Protein AF-A0A8T5B912-F1 (afdb_monomer_lite)

pLDDT: mean 79.8, std 11.65, range [41.97, 95.25]

Secondary structure (DSSP, 8-state):
--TT-HHHHHHHHHHHHSS-HHHHHHHHHHHHHHHHHHHHHHHHHHHHHS-HHHHHHHHHHHHHHHHHHHHHHHHH-----

Foldseek 3Di:
DPPDPPLVVVQQVVLVVDPHSPVSNCVVVVVVCVVVVVVVVVVVVVVVVDDPVVVVVVVVVVVVVVVVVVVCCVPVVDPPD

Structure (mmCIF, N/CA/C/O backbone):
data_AF-A0A8T5B912-F1
#
_entry.id   AF-A0A8T5B912-F1
#
loop_
_atom_site.group_PDB
_atom_site.id
_atom_site.type_symbol
_atom_site.label_atom_id
_atom_site.label_alt_id
_atom_site.label_comp_id
_atom_site.label_asym_id
_atom_site.label_entity_id
_atom_site.label_seq_id
_atom_site.pdbx_PDB_ins_code
_atom_sit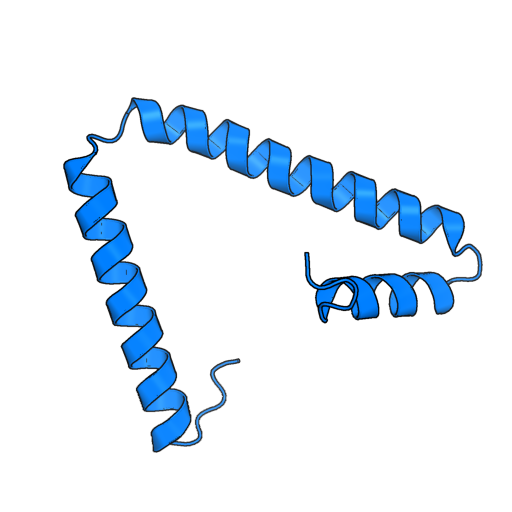e.Cartn_x
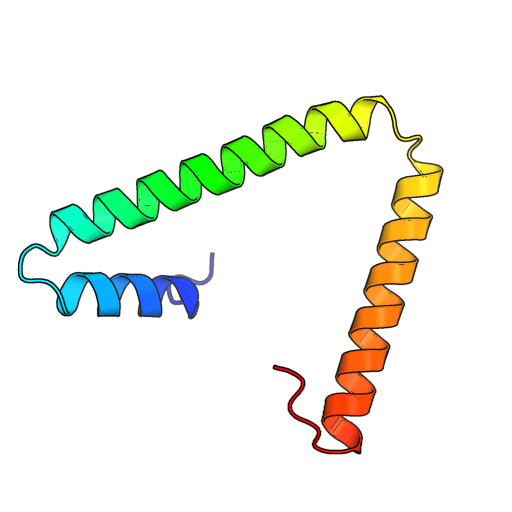_atom_site.Cartn_y
_atom_site.Cartn_z
_atom_site.occupancy
_atom_site.B_iso_or_equiv
_atom_site.auth_seq_id
_atom_site.auth_comp_id
_atom_site.auth_asym_id
_atom_site.auth_atom_id
_atom_site.pdbx_PDB_model_num
ATOM 1 N N . MET A 1 1 ? 4.330 -12.860 5.084 1.00 41.97 1 MET A N 1
ATOM 2 C CA . MET A 1 1 ? 5.648 -12.756 4.430 1.00 41.97 1 MET A CA 1
ATOM 3 C C . MET A 1 1 ? 5.903 -14.076 3.737 1.00 41.97 1 MET A C 1
ATOM 5 O O . MET A 1 1 ? 6.487 -14.976 4.318 1.00 41.97 1 MET A O 1
ATOM 9 N N . GLU A 1 2 ? 5.384 -14.202 2.524 1.00 46.81 2 GLU A N 1
ATOM 10 C CA . GLU A 1 2 ? 5.900 -15.165 1.559 1.00 46.81 2 GLU A CA 1
ATOM 11 C C . GLU A 1 2 ? 7.135 -14.480 0.975 1.00 46.81 2 GLU A C 1
ATOM 13 O O . GLU A 1 2 ? 7.015 -13.446 0.319 1.00 46.81 2 GLU A O 1
ATOM 18 N N . LEU A 1 3 ? 8.331 -14.933 1.348 1.00 51.69 3 LEU A N 1
ATOM 19 C CA . LEU A 1 3 ? 9.566 -14.374 0.808 1.00 51.69 3 LEU A CA 1
ATOM 20 C C . LEU A 1 3 ? 9.623 -14.793 -0.672 1.00 51.69 3 LEU A C 1
ATOM 22 O O . LEU A 1 3 ? 9.975 -15.932 -0.971 1.00 51.69 3 LEU A O 1
ATOM 26 N N . GLY A 1 4 ? 9.169 -13.914 -1.570 1.00 59.88 4 GLY A N 1
ATOM 27 C CA . GLY A 1 4 ? 8.921 -14.237 -2.981 1.00 59.88 4 GLY A CA 1
ATOM 28 C C . GLY A 1 4 ? 7.561 -13.806 -3.545 1.00 59.88 4 GLY A C 1
ATOM 29 O O . GLY A 1 4 ? 7.228 -14.215 -4.655 1.00 59.88 4 GLY A O 1
ATOM 30 N N . ASP A 1 5 ? 6.775 -12.988 -2.836 1.00 80.94 5 ASP A N 1
ATOM 31 C CA . ASP A 1 5 ? 5.553 -12.416 -3.417 1.00 80.94 5 ASP A CA 1
ATOM 32 C C . ASP A 1 5 ? 5.878 -11.574 -4.671 1.00 80.94 5 ASP A C 1
ATOM 34 O O . ASP A 1 5 ? 6.944 -10.954 -4.778 1.00 80.94 5 ASP A O 1
ATOM 38 N N . LYS A 1 6 ? 4.957 -11.538 -5.638 1.00 66.25 6 LYS A N 1
ATOM 39 C CA . LYS A 1 6 ? 5.128 -10.924 -6.968 1.00 66.25 6 LYS A CA 1
ATOM 40 C C . LYS A 1 6 ? 5.630 -9.483 -6.878 1.00 66.25 6 LYS A C 1
ATOM 42 O O . LYS A 1 6 ? 6.444 -9.058 -7.694 1.00 66.25 6 LYS A O 1
ATOM 47 N N . THR A 1 7 ? 5.221 -8.757 -5.844 1.00 75.94 7 THR A N 1
ATOM 48 C CA . THR A 1 7 ? 5.677 -7.389 -5.564 1.00 75.94 7 THR A CA 1
ATOM 49 C C . THR A 1 7 ? 7.187 -7.313 -5.285 1.00 75.94 7 THR A C 1
ATOM 51 O O . THR A 1 7 ? 7.869 -6.388 -5.739 1.00 75.94 7 THR A O 1
ATOM 54 N N . GLN A 1 8 ? 7.748 -8.304 -4.586 1.00 71.81 8 GLN A N 1
ATOM 55 C CA . GLN A 1 8 ? 9.187 -8.393 -4.323 1.00 71.81 8 GLN A CA 1
ATOM 56 C C . GLN A 1 8 ? 9.967 -8.758 -5.593 1.00 71.81 8 GLN A C 1
ATOM 58 O O . GLN A 1 8 ? 11.023 -8.176 -5.836 1.00 71.81 8 GLN A O 1
ATOM 63 N N . LEU A 1 9 ? 9.421 -9.629 -6.450 1.00 75.69 9 LEU A N 1
ATOM 64 C CA . LEU A 1 9 ? 10.027 -9.949 -7.749 1.00 75.69 9 LEU A CA 1
ATOM 65 C C . LEU A 1 9 ? 10.072 -8.728 -8.676 1.00 75.69 9 LEU A C 1
ATOM 67 O O . LEU A 1 9 ? 11.120 -8.446 -9.251 1.00 75.69 9 LEU A O 1
ATOM 71 N N . VAL A 1 10 ? 8.985 -7.954 -8.764 1.00 77.56 10 VAL A N 1
ATOM 72 C CA . VAL A 1 10 ? 8.951 -6.698 -9.540 1.00 77.56 10 VAL A CA 1
ATOM 73 C C . VA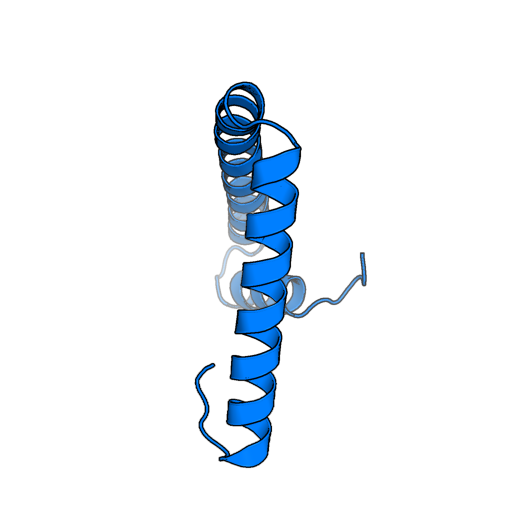L A 1 10 ? 10.021 -5.720 -9.050 1.00 77.56 10 VAL A C 1
ATOM 75 O O . VAL A 1 10 ? 10.719 -5.116 -9.861 1.00 77.56 10 VAL A O 1
ATOM 78 N N . SER A 1 11 ? 10.204 -5.614 -7.734 1.00 75.19 11 SER A N 1
ATOM 79 C CA . SER A 1 11 ? 11.216 -4.740 -7.127 1.00 75.19 11 SER A CA 1
ATOM 80 C C . SER A 1 11 ? 12.647 -5.174 -7.471 1.00 75.19 11 SER A C 1
ATOM 82 O O . SER A 1 11 ? 13.489 -4.332 -7.785 1.00 75.19 11 SER A O 1
ATOM 84 N N . ILE A 1 12 ? 12.917 -6.485 -7.462 1.00 72.81 12 ILE A N 1
ATOM 85 C CA . ILE A 1 12 ? 14.217 -7.061 -7.844 1.00 72.81 12 ILE A CA 1
ATOM 86 C C . ILE A 1 12 ? 14.480 -6.862 -9.341 1.00 72.81 12 ILE A C 1
ATOM 88 O O . ILE A 1 12 ? 15.579 -6.464 -9.713 1.00 72.81 12 ILE A O 1
ATOM 92 N N . ILE A 1 13 ? 13.476 -7.071 -10.199 1.00 76.06 13 ILE A N 1
ATOM 93 C CA . ILE A 1 13 ? 13.588 -6.852 -11.650 1.00 76.06 13 ILE A CA 1
ATOM 94 C C . ILE A 1 13 ? 13.862 -5.375 -11.953 1.00 76.06 13 ILE A C 1
ATOM 96 O O . ILE A 1 13 ? 14.726 -5.071 -12.775 1.00 76.0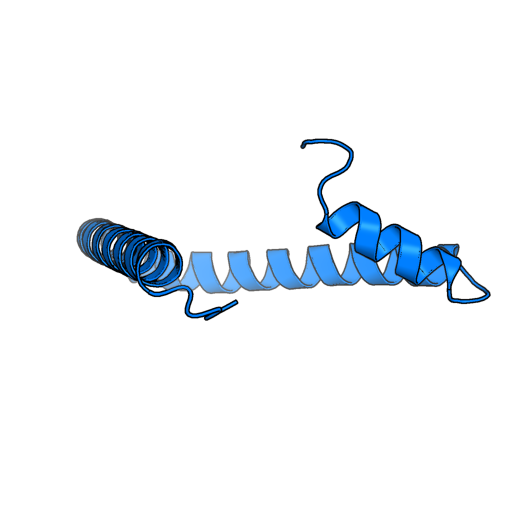6 13 ILE A O 1
ATOM 100 N N . LEU A 1 14 ? 13.175 -4.450 -11.273 1.00 74.94 14 LEU A N 1
ATOM 101 C CA . LEU A 1 14 ? 13.447 -3.018 -11.405 1.00 74.94 14 LEU A CA 1
ATOM 102 C C . LEU A 1 14 ? 14.883 -2.697 -10.979 1.00 74.94 14 LEU A C 1
ATOM 104 O O . LEU A 1 14 ? 15.601 -2.018 -11.704 1.00 74.94 14 LEU A O 1
ATOM 108 N N . SER A 1 15 ? 15.316 -3.220 -9.831 1.00 70.44 15 SER A N 1
ATOM 109 C CA . SER A 1 15 ? 16.672 -3.027 -9.310 1.00 70.44 15 SER A CA 1
ATOM 110 C C . SER A 1 15 ? 17.741 -3.581 -10.259 1.00 70.44 15 SER A C 1
ATOM 112 O O . SER A 1 15 ? 18.736 -2.908 -10.503 1.00 70.44 15 SER A O 1
ATOM 114 N N . ALA A 1 16 ? 17.504 -4.743 -10.873 1.00 68.38 16 ALA A N 1
ATOM 115 C CA . ALA A 1 16 ? 18.410 -5.360 -11.841 1.00 68.38 16 ALA A CA 1
ATOM 116 C C . ALA A 1 16 ? 18.439 -4.648 -13.208 1.00 68.38 16 ALA A C 1
ATOM 118 O O . ALA A 1 16 ? 19.431 -4.753 -13.927 1.00 68.38 16 ALA A O 1
ATOM 119 N N . ARG A 1 17 ? 17.368 -3.931 -13.587 1.00 69.12 17 ARG A N 1
ATOM 120 C CA . ARG A 1 17 ? 17.270 -3.214 -14.874 1.00 69.12 17 ARG A CA 1
ATOM 121 C C . ARG A 1 17 ? 18.019 -1.879 -14.885 1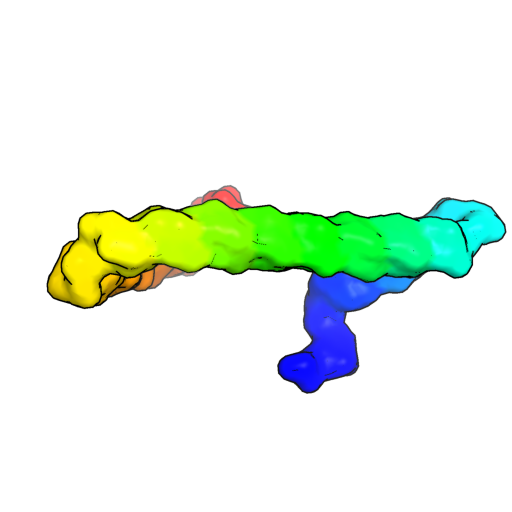.00 69.12 17 ARG A C 1
ATOM 123 O O . ARG A 1 17 ? 18.371 -1.399 -15.959 1.00 69.12 17 ARG A O 1
ATOM 130 N N . TYR A 1 18 ? 18.251 -1.274 -13.723 1.00 68.75 18 TYR A N 1
ATOM 131 C CA . TYR A 1 18 ? 19.016 -0.034 -13.596 1.00 68.75 18 TYR A CA 1
ATOM 132 C C . TYR A 1 18 ? 20.445 -0.331 -13.130 1.00 68.75 18 TYR A C 1
ATOM 134 O O . TYR A 1 18 ? 20.661 -1.157 -12.250 1.00 68.75 18 TYR A O 1
ATOM 142 N N . SER A 1 19 ? 21.433 0.387 -13.673 1.00 60.09 19 SER A N 1
ATOM 143 C CA . SER A 1 19 ? 22.865 0.171 -13.390 1.00 60.09 19 SER A CA 1
ATOM 144 C C . SER A 1 19 ? 23.275 0.370 -11.917 1.00 60.09 19 SER A C 1
ATOM 146 O O . SER A 1 19 ? 24.410 0.074 -11.556 1.00 60.09 19 SER A O 1
ATOM 148 N N . SER A 1 20 ? 22.375 0.867 -11.059 1.00 68.38 20 SER A N 1
ATOM 149 C CA . SER A 1 20 ? 22.576 1.101 -9.623 1.00 68.38 20 SER A CA 1
ATOM 150 C C . SER A 1 20 ? 21.514 0.376 -8.765 1.00 68.38 20 SER A C 1
ATOM 152 O O . SER A 1 20 ? 20.631 1.013 -8.178 1.00 68.38 20 SER A O 1
ATOM 154 N N . PRO A 1 21 ? 21.599 -0.962 -8.621 1.00 68.81 21 PRO A N 1
ATOM 155 C CA . PRO A 1 21 ? 20.583 -1.780 -7.947 1.00 68.81 21 PRO A CA 1
ATOM 156 C C . PRO A 1 21 ? 20.302 -1.355 -6.499 1.00 68.81 21 PRO A C 1
ATOM 158 O O . PRO A 1 21 ? 19.151 -1.362 -6.054 1.00 68.81 21 PRO A O 1
ATOM 161 N N . LEU A 1 22 ? 21.336 -0.907 -5.779 1.00 74.12 22 LEU A N 1
ATOM 162 C CA . LEU A 1 22 ? 21.230 -0.426 -4.398 1.00 74.12 22 LEU A CA 1
ATOM 163 C C . LEU A 1 22 ? 20.340 0.819 -4.268 1.00 74.12 22 LEU A C 1
ATOM 165 O O . LEU A 1 22 ? 19.573 0.934 -3.314 1.00 74.12 22 LEU A O 1
ATOM 169 N N . MET A 1 23 ? 20.402 1.734 -5.235 1.00 78.50 23 MET A N 1
ATOM 170 C CA . MET A 1 23 ? 19.649 2.989 -5.194 1.00 78.50 23 MET A CA 1
ATOM 171 C C . MET A 1 23 ? 18.159 2.752 -5.460 1.00 78.50 23 MET A C 1
ATOM 173 O O . MET A 1 23 ? 17.306 3.342 -4.798 1.00 78.50 23 MET A O 1
ATOM 177 N N . VAL A 1 24 ? 17.838 1.817 -6.358 1.00 80.69 24 VAL A N 1
ATOM 178 C CA . VAL A 1 24 ? 16.455 1.393 -6.618 1.00 80.69 24 VAL A CA 1
ATOM 179 C C . VAL A 1 24 ? 15.875 0.641 -5.424 1.00 80.69 24 VAL A C 1
ATOM 181 O O . VAL A 1 24 ? 14.741 0.903 -5.038 1.00 80.69 24 VAL A O 1
ATOM 184 N N . TYR A 1 25 ? 16.651 -0.246 -4.795 1.00 80.25 25 TYR A N 1
ATOM 185 C CA . TYR A 1 25 ? 16.209 -0.985 -3.608 1.00 80.25 25 TYR A CA 1
ATOM 186 C C . TYR A 1 25 ? 15.839 -0.044 -2.452 1.00 80.25 25 TYR A C 1
ATOM 188 O O . TYR A 1 25 ? 14.754 -0.151 -1.878 1.00 80.25 25 TYR A O 1
ATOM 196 N N . ILE A 1 26 ? 16.700 0.937 -2.166 1.00 84.44 26 ILE A N 1
ATOM 197 C CA . ILE A 1 26 ? 16.433 1.970 -1.156 1.00 84.44 26 ILE A CA 1
ATOM 198 C C . ILE A 1 26 ? 15.219 2.824 -1.559 1.00 84.44 26 ILE A C 1
ATOM 200 O O . ILE A 1 26 ? 14.381 3.141 -0.710 1.00 84.44 26 ILE A O 1
ATOM 204 N N . GLY A 1 27 ? 15.072 3.150 -2.846 1.00 85.62 27 GLY A N 1
ATOM 205 C CA . GLY A 1 27 ? 13.910 3.870 -3.372 1.00 85.62 27 GLY A CA 1
ATOM 206 C C . GLY A 1 27 ? 12.595 3.117 -3.152 1.00 85.62 27 GLY A C 1
ATOM 207 O O . GLY A 1 27 ? 11.638 3.683 -2.635 1.00 85.62 27 GLY A O 1
ATOM 208 N N . VAL A 1 28 ? 12.556 1.821 -3.461 1.00 85.19 28 VAL A N 1
ATOM 209 C CA . VAL A 1 28 ? 11.360 0.986 -3.278 1.00 85.19 28 VAL A CA 1
ATOM 210 C C . VAL A 1 28 ? 11.010 0.833 -1.798 1.00 85.19 28 VAL A C 1
ATOM 212 O O . VAL A 1 28 ? 9.844 0.971 -1.429 1.00 85.19 28 VAL A O 1
ATOM 215 N N . ILE A 1 29 ? 11.999 0.589 -0.934 1.00 85.75 29 ILE A N 1
ATOM 216 C CA . ILE A 1 29 ? 11.759 0.461 0.511 1.00 85.75 29 ILE A CA 1
ATOM 217 C C . ILE A 1 29 ? 11.237 1.769 1.092 1.00 85.75 29 ILE A C 1
ATOM 219 O O . ILE A 1 29 ? 10.227 1.765 1.795 1.00 85.75 29 ILE A O 1
ATOM 223 N N . SER A 1 30 ? 11.894 2.886 0.785 1.00 88.44 30 SER A N 1
ATOM 224 C CA . SER A 1 30 ? 11.467 4.196 1.279 1.00 88.44 30 SER A CA 1
ATOM 225 C C . SER A 1 30 ? 10.072 4.559 0.767 1.00 88.44 30 SER A C 1
ATOM 227 O O . SER A 1 30 ? 9.227 4.951 1.569 1.00 88.44 30 SER A O 1
ATOM 229 N N . ALA A 1 31 ? 9.775 4.323 -0.514 1.00 88.19 31 ALA A N 1
ATOM 230 C CA . ALA A 1 31 ? 8.440 4.515 -1.075 1.00 88.19 31 ALA A CA 1
ATOM 231 C C . ALA A 1 31 ? 7.381 3.655 -0.369 1.00 88.19 31 ALA A C 1
ATOM 233 O O . ALA A 1 31 ? 6.311 4.156 -0.030 1.00 88.19 31 ALA A O 1
ATOM 234 N N . SER A 1 32 ? 7.681 2.385 -0.092 1.00 87.56 32 SER A N 1
ATOM 235 C CA . SER A 1 32 ? 6.753 1.463 0.572 1.00 87.56 32 SER A CA 1
ATOM 236 C C . SER A 1 32 ? 6.469 1.869 2.026 1.00 87.56 32 SER A C 1
ATOM 238 O O . SER A 1 32 ? 5.318 1.843 2.476 1.00 87.56 32 SER A O 1
ATOM 240 N N . ILE A 1 33 ? 7.498 2.336 2.745 1.00 90.88 33 ILE A N 1
ATOM 241 C CA . ILE A 1 33 ? 7.366 2.886 4.102 1.00 90.88 33 ILE A CA 1
ATOM 242 C C . ILE A 1 33 ? 6.524 4.163 4.086 1.00 90.88 33 ILE A C 1
ATOM 244 O O . ILE A 1 33 ? 5.614 4.295 4.903 1.00 90.88 33 ILE A O 1
ATOM 248 N N . ILE A 1 34 ? 6.792 5.087 3.160 1.00 93.94 34 ILE A N 1
ATOM 249 C CA . ILE A 1 34 ? 6.054 6.352 3.048 1.00 93.94 34 ILE A CA 1
ATOM 250 C C . ILE A 1 34 ? 4.591 6.085 2.693 1.00 93.94 34 ILE A C 1
ATOM 252 O O . ILE A 1 34 ? 3.700 6.611 3.355 1.00 93.94 34 ILE A O 1
ATOM 256 N N . LEU A 1 35 ? 4.331 5.234 1.700 1.00 92.12 35 LEU A N 1
ATOM 257 C CA . LEU A 1 35 ? 2.981 4.882 1.270 1.00 92.12 35 LEU A CA 1
ATOM 258 C C . LEU A 1 35 ? 2.178 4.264 2.419 1.00 92.12 35 LEU A C 1
ATOM 260 O O . LEU A 1 35 ? 1.073 4.717 2.722 1.00 92.12 35 LEU A O 1
ATOM 264 N N . THR A 1 36 ? 2.754 3.268 3.094 1.00 90.31 36 THR A N 1
ATOM 265 C CA . THR A 1 36 ? 2.102 2.591 4.222 1.00 90.31 36 THR A CA 1
ATOM 266 C C . THR A 1 36 ? 1.932 3.540 5.407 1.00 90.31 36 THR A C 1
ATOM 268 O O . THR A 1 36 ? 0.865 3.585 6.016 1.00 90.31 36 THR A O 1
ATOM 271 N N . GLY A 1 37 ? 2.948 4.349 5.714 1.00 91.56 37 GLY A N 1
ATOM 272 C CA . GLY A 1 37 ? 2.910 5.351 6.777 1.00 91.56 37 GLY A CA 1
ATOM 273 C C . GLY A 1 37 ? 1.825 6.402 6.548 1.00 91.56 37 GLY A C 1
ATOM 274 O O . GLY A 1 37 ? 1.021 6.652 7.447 1.00 91.56 37 GLY A O 1
ATOM 275 N N . CYS A 1 38 ? 1.730 6.957 5.336 1.00 92.06 38 CYS A N 1
ATOM 276 C CA . CYS A 1 38 ? 0.656 7.869 4.942 1.00 92.06 38 CYS A CA 1
ATOM 277 C C . CYS A 1 38 ? -0.716 7.196 5.034 1.00 92.06 38 CYS A C 1
ATOM 279 O O . CYS A 1 38 ? -1.631 7.771 5.624 1.00 92.06 38 CYS A O 1
ATOM 281 N N . ALA A 1 39 ? -0.861 5.973 4.517 1.00 90.12 39 ALA A N 1
ATOM 282 C CA . ALA A 1 39 ? -2.118 5.232 4.576 1.00 90.12 39 ALA A CA 1
ATOM 283 C C . ALA A 1 39 ? -2.579 4.993 6.024 1.00 90.12 39 ALA A C 1
ATOM 285 O O . ALA A 1 39 ? -3.748 5.211 6.346 1.00 90.12 39 ALA A O 1
ATOM 286 N N . VAL A 1 40 ? -1.665 4.612 6.922 1.00 89.12 40 VAL A N 1
ATOM 287 C CA . VAL A 1 40 ? -1.967 4.404 8.346 1.00 89.12 40 VAL A CA 1
ATOM 288 C C . VAL A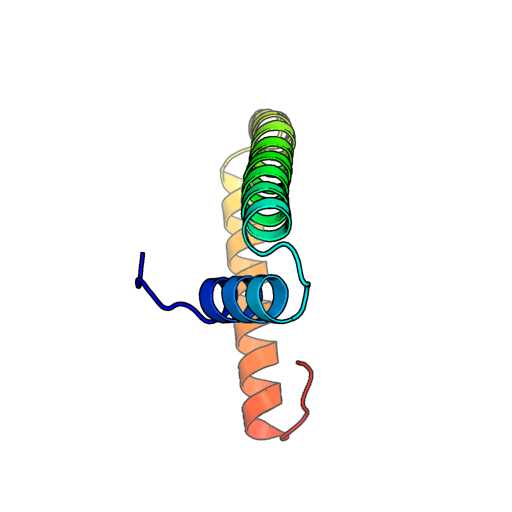 1 40 ? -2.259 5.724 9.054 1.00 89.12 40 VAL A C 1
ATOM 290 O O . VAL A 1 40 ? -3.170 5.771 9.876 1.00 89.12 40 VAL A O 1
ATOM 293 N N . PHE A 1 41 ? -1.531 6.799 8.751 1.00 89.94 41 PHE A N 1
ATOM 294 C CA . PHE A 1 41 ? -1.761 8.111 9.357 1.00 89.94 41 PHE A CA 1
ATOM 295 C C . PHE A 1 41 ? -3.146 8.665 8.995 1.00 89.94 41 PHE A C 1
ATOM 297 O O . PHE A 1 41 ? -3.929 9.022 9.880 1.00 89.94 41 PHE A O 1
ATOM 304 N N . ILE A 1 42 ? -3.475 8.657 7.700 1.00 86.75 42 ILE A N 1
ATOM 305 C CA . ILE A 1 42 ? -4.779 9.085 7.177 1.00 86.75 42 ILE A CA 1
ATOM 306 C C . ILE A 1 42 ? -5.878 8.168 7.715 1.00 86.75 42 ILE A C 1
ATOM 308 O O . ILE A 1 42 ? -6.874 8.646 8.264 1.00 86.75 42 ILE A O 1
ATOM 312 N N . GLY A 1 43 ? -5.661 6.853 7.632 1.00 82.25 43 GLY A N 1
ATOM 313 C CA . GLY A 1 43 ? -6.563 5.844 8.161 1.00 82.25 43 GLY A CA 1
ATOM 314 C C . GLY A 1 43 ? -6.862 6.106 9.631 1.00 82.25 43 GLY A C 1
ATOM 315 O O . GLY A 1 43 ? -8.010 6.341 9.985 1.00 82.25 43 GLY A O 1
ATOM 316 N N . ARG A 1 44 ? -5.854 6.163 10.502 1.00 80.38 44 ARG A N 1
ATOM 317 C CA . ARG A 1 44 ? -6.042 6.360 11.947 1.00 80.38 44 ARG A CA 1
ATOM 318 C C . ARG A 1 44 ? -6.856 7.613 12.274 1.00 80.38 44 ARG A C 1
ATOM 320 O O . ARG A 1 44 ? -7.667 7.567 13.198 1.00 80.38 44 ARG A O 1
ATOM 327 N N . ASN A 1 45 ? -6.672 8.701 11.526 1.00 77.62 45 ASN A N 1
ATOM 328 C CA . ASN A 1 45 ? -7.464 9.914 11.713 1.00 77.62 45 ASN A CA 1
ATOM 329 C C . ASN A 1 45 ? -8.933 9.715 11.291 1.00 77.62 45 ASN A C 1
ATOM 331 O O . ASN A 1 45 ? -9.841 10.070 12.041 1.00 77.62 45 ASN A O 1
ATOM 335 N N . MET A 1 46 ? -9.181 9.060 10.151 1.00 71.88 46 MET A N 1
ATOM 336 C CA . MET A 1 46 ? -10.537 8.712 9.703 1.00 71.88 46 MET A CA 1
ATOM 337 C C . MET A 1 46 ? -11.227 7.691 10.623 1.00 71.88 46 MET A C 1
ATOM 339 O O . MET A 1 46 ? -12.402 7.839 10.950 1.00 71.88 46 MET A O 1
ATOM 343 N N . PHE A 1 47 ? -10.498 6.688 11.113 1.00 67.50 47 PHE A N 1
ATOM 344 C CA . PHE A 1 47 ? -11.002 5.652 12.018 1.00 67.50 47 PHE A CA 1
ATOM 345 C C . PHE A 1 47 ? -11.455 6.216 13.378 1.00 67.50 47 PHE A C 1
ATOM 347 O O . PHE A 1 47 ? -12.290 5.594 14.030 1.00 67.50 47 PHE A O 1
ATOM 354 N N . ARG A 1 48 ? -10.962 7.389 13.813 1.00 68.06 48 ARG A N 1
ATOM 355 C CA . ARG A 1 48 ? -11.462 8.061 15.033 1.00 68.06 48 ARG A CA 1
ATOM 356 C C . ARG A 1 48 ? -12.856 8.665 14.859 1.00 68.06 48 ARG A C 1
ATOM 358 O O . ARG A 1 48 ? -13.568 8.799 15.848 1.00 68.06 48 ARG A O 1
ATOM 365 N N . LEU A 1 49 ? -13.231 9.026 13.634 1.00 66.88 49 LEU A N 1
ATOM 366 C CA . LEU A 1 49 ? -14.511 9.665 13.317 1.00 66.88 49 LEU A CA 1
ATOM 367 C C . LEU A 1 49 ? -15.591 8.648 12.924 1.00 66.88 49 LEU A C 1
ATOM 369 O O . LEU A 1 49 ? -16.776 8.959 12.994 1.00 66.88 49 LEU A O 1
ATOM 373 N N . ILE A 1 50 ? -15.199 7.435 12.520 1.00 71.12 50 ILE A N 1
ATOM 374 C CA . ILE A 1 50 ? -16.111 6.426 11.975 1.00 71.12 50 ILE A CA 1
ATOM 375 C C . ILE A 1 50 ? -16.495 5.409 13.066 1.00 71.12 50 ILE A C 1
ATOM 377 O O . ILE A 1 50 ? -15.650 4.633 13.521 1.00 71.12 50 ILE A O 1
ATOM 381 N N . PRO A 1 51 ? -17.778 5.330 13.467 1.00 75.12 51 PRO A N 1
ATOM 382 C CA . PRO A 1 51 ? -18.251 4.304 14.390 1.00 75.12 51 PRO A CA 1
ATOM 383 C C . PRO A 1 51 ? -18.020 2.901 13.815 1.00 75.12 51 PRO A C 1
ATOM 385 O O . PRO A 1 51 ? -18.335 2.642 12.651 1.00 75.12 51 PRO A O 1
ATOM 388 N N . LYS A 1 52 ? -17.559 1.957 14.652 1.00 73.94 52 LYS A N 1
ATOM 389 C CA . LYS A 1 52 ? -17.238 0.558 14.274 1.00 73.94 52 LYS A CA 1
ATOM 390 C C . LYS A 1 52 ? -18.322 -0.140 13.432 1.00 73.94 52 LYS A C 1
ATOM 392 O O . LYS A 1 52 ? -18.017 -1.035 12.649 1.00 73.94 52 LYS A O 1
ATOM 397 N N . ARG A 1 53 ? -19.586 0.269 13.580 1.00 76.50 53 ARG A N 1
ATOM 398 C CA . ARG A 1 53 ? -20.733 -0.282 12.846 1.00 76.50 53 ARG A CA 1
ATOM 399 C C . ARG A 1 53 ? -20.690 0.035 11.347 1.00 76.50 53 ARG A C 1
ATOM 401 O O . ARG A 1 53 ? -20.940 -0.860 10.549 1.00 76.50 53 ARG A O 1
ATOM 408 N N . TYR A 1 54 ? -20.321 1.259 10.967 1.00 82.62 54 TYR A N 1
ATOM 409 C CA . TYR A 1 54 ? -20.208 1.662 9.558 1.00 82.62 54 TYR A CA 1
ATOM 410 C C . TYR A 1 54 ? -19.045 0.960 8.866 1.00 82.62 54 TYR A C 1
ATOM 412 O O . TYR A 1 54 ? -19.190 0.487 7.746 1.00 82.62 54 TYR A O 1
ATOM 420 N N . LEU A 1 55 ? -17.927 0.809 9.574 1.00 83.44 55 LEU A N 1
ATOM 421 C CA . LEU A 1 55 ? -16.763 0.072 9.092 1.00 83.44 55 LEU A CA 1
ATOM 422 C C . LEU A 1 55 ? -17.103 -1.369 8.709 1.00 83.44 55 LEU A C 1
ATOM 424 O O . LEU A 1 55 ? -16.714 -1.828 7.641 1.00 83.44 55 LEU A O 1
ATOM 428 N N . ARG A 1 56 ? -17.901 -2.054 9.538 1.00 84.69 56 ARG A N 1
ATOM 429 C CA . ARG A 1 56 ? -18.354 -3.415 9.240 1.00 84.69 56 ARG A CA 1
ATOM 430 C C . ARG A 1 56 ? -19.214 -3.468 7.977 1.00 84.69 56 ARG A C 1
ATOM 432 O O . ARG A 1 56 ? -18.974 -4.326 7.137 1.00 84.69 56 ARG A O 1
ATOM 439 N N . TYR A 1 57 ? -20.166 -2.547 7.820 1.00 88.94 57 TYR A N 1
ATOM 440 C CA . TYR A 1 57 ? -20.997 -2.490 6.613 1.00 88.94 57 TYR A CA 1
ATOM 441 C C . TYR A 1 57 ? -20.177 -2.194 5.355 1.00 88.94 57 TYR A C 1
ATOM 443 O O . TYR A 1 57 ? -20.351 -2.882 4.354 1.00 88.94 57 TYR A O 1
ATOM 451 N N . ILE A 1 58 ? -19.257 -1.228 5.419 1.00 88.50 58 ILE A N 1
ATOM 452 C CA . ILE A 1 58 ? -18.399 -0.857 4.287 1.00 88.50 58 ILE A CA 1
ATOM 453 C C . ILE A 1 58 ? -17.519 -2.038 3.881 1.00 88.50 58 ILE A C 1
ATOM 455 O O . ILE A 1 58 ? -17.502 -2.398 2.709 1.00 88.50 58 ILE A O 1
ATOM 459 N N . THR A 1 59 ? -16.835 -2.684 4.830 1.00 88.69 59 THR A N 1
ATOM 460 C CA . THR A 1 59 ? -15.986 -3.843 4.525 1.00 88.69 59 THR A CA 1
ATOM 461 C C . THR A 1 59 ? -16.799 -5.006 3.961 1.00 88.69 59 THR A C 1
ATOM 463 O O . THR A 1 59 ? -16.373 -5.597 2.974 1.00 88.69 59 THR A O 1
ATOM 466 N N . SER A 1 60 ? -17.972 -5.319 4.524 1.00 91.56 60 SER A N 1
ATOM 467 C CA . SER A 1 60 ? -18.840 -6.383 3.997 1.00 91.56 60 SER A CA 1
ATOM 468 C C . SER A 1 60 ? -19.330 -6.089 2.579 1.00 91.56 60 SER A C 1
ATOM 470 O O . SER A 1 60 ? -19.294 -6.980 1.733 1.00 91.56 60 SER A O 1
ATOM 472 N N . LEU A 1 61 ? -19.734 -4.847 2.300 1.00 94.38 61 LEU A N 1
ATOM 473 C CA . LEU A 1 61 ? -20.146 -4.425 0.962 1.00 94.38 61 LEU A CA 1
ATOM 474 C C . LEU A 1 61 ? -18.980 -4.523 -0.031 1.00 94.38 61 LEU A C 1
ATOM 476 O O . LEU A 1 61 ? -19.146 -5.059 -1.122 1.00 94.38 61 LEU A O 1
ATOM 480 N N . LEU A 1 62 ? -17.790 -4.059 0.362 1.00 93.12 62 LEU A N 1
ATOM 481 C CA . LEU A 1 62 ? -16.592 -4.101 -0.475 1.00 93.12 62 LEU A CA 1
ATOM 482 C C . LEU A 1 62 ? -16.197 -5.543 -0.816 1.00 93.12 62 LEU A C 1
ATOM 484 O O . LEU A 1 62 ? -15.879 -5.847 -1.961 1.00 93.12 62 LEU A O 1
ATOM 488 N N . PHE A 1 63 ? -16.268 -6.441 0.168 1.00 93.50 63 PHE A N 1
ATOM 489 C CA . PHE A 1 63 ? -15.975 -7.859 -0.027 1.00 93.50 63 PHE A CA 1
ATOM 490 C C . PHE A 1 63 ? -16.984 -8.523 -0.966 1.00 93.50 63 PHE A C 1
ATOM 492 O O . PHE A 1 63 ? -16.602 -9.299 -1.841 1.00 93.50 63 PHE A O 1
ATOM 499 N N . MET A 1 64 ? -18.268 -8.185 -0.819 1.00 95.25 64 MET A N 1
ATOM 500 C CA . MET A 1 64 ? -19.322 -8.675 -1.702 1.00 95.25 64 MET A CA 1
ATOM 501 C C . MET A 1 64 ? -19.113 -8.189 -3.141 1.00 95.25 64 MET A C 1
ATOM 503 O O . MET A 1 64 ? -19.204 -8.990 -4.066 1.00 95.25 64 MET A O 1
ATOM 507 N N . LEU A 1 65 ? -18.763 -6.912 -3.329 1.00 94.50 65 LEU A N 1
ATOM 508 C CA . LEU A 1 65 ? -18.447 -6.345 -4.642 1.00 94.50 65 LEU A CA 1
ATOM 509 C C . LEU A 1 65 ? -17.237 -7.029 -5.282 1.00 94.50 65 LEU A C 1
ATOM 511 O O . LEU A 1 65 ? -17.332 -7.461 -6.428 1.00 94.50 65 LEU A O 1
ATOM 515 N N . PHE A 1 66 ? -16.128 -7.184 -4.552 1.00 93.19 66 PHE A N 1
ATOM 516 C CA . PHE A 1 66 ? -14.948 -7.878 -5.074 1.00 93.19 66 PHE A CA 1
ATOM 517 C C . PHE A 1 66 ? -15.245 -9.331 -5.445 1.00 93.19 66 PHE A C 1
ATOM 519 O O . PHE A 1 66 ? -14.819 -9.781 -6.506 1.00 93.19 66 PHE A O 1
ATOM 526 N N . GLY A 1 67 ? -16.011 -10.051 -4.621 1.00 92.56 67 GLY A N 1
ATOM 527 C CA . GLY A 1 67 ? -16.430 -11.417 -4.934 1.00 92.56 67 GLY A CA 1
ATOM 528 C C . GLY A 1 67 ? -17.283 -11.495 -6.202 1.00 92.56 67 GLY A C 1
ATOM 529 O O . GLY A 1 67 ? -17.081 -12.385 -7.023 1.00 92.56 67 GLY A O 1
ATOM 530 N N . LEU A 1 68 ? -18.192 -10.539 -6.398 1.00 93.00 68 LEU A N 1
ATOM 531 C CA . LEU A 1 68 ? -19.069 -10.485 -7.570 1.00 93.00 68 LEU A CA 1
ATOM 532 C C . LEU A 1 68 ? -18.282 -10.131 -8.840 1.00 93.00 68 LEU A C 1
ATOM 534 O O . LEU A 1 68 ? -18.444 -10.788 -9.866 1.00 93.00 68 LEU A O 1
ATOM 538 N N . VAL A 1 69 ? -17.366 -9.161 -8.754 1.00 91.50 69 VAL A N 1
ATOM 539 C CA . VAL A 1 69 ? -16.434 -8.824 -9.842 1.00 91.50 69 VAL A CA 1
ATOM 540 C C . VAL A 1 69 ? -15.575 -10.031 -10.211 1.00 91.50 69 VAL A C 1
ATOM 542 O O . VAL A 1 69 ? -15.436 -10.332 -11.392 1.00 91.50 69 VAL A O 1
ATOM 545 N N . PHE A 1 70 ? -15.038 -10.750 -9.223 1.00 90.19 70 PHE A N 1
ATOM 546 C CA . PHE A 1 70 ? -14.232 -11.945 -9.460 1.00 90.19 70 PHE A CA 1
ATOM 547 C C . PHE A 1 70 ? -15.050 -13.066 -10.114 1.00 90.19 70 PHE A C 1
ATOM 549 O O . PHE A 1 70 ? -14.599 -13.670 -11.083 1.00 90.19 70 PHE A O 1
ATOM 556 N N . LEU A 1 71 ? -16.279 -13.301 -9.643 1.00 91.19 71 LEU A N 1
ATOM 557 C CA . LEU A 1 71 ? -17.185 -14.288 -10.230 1.00 91.19 71 LEU A CA 1
ATOM 558 C C . LEU A 1 71 ? -17.496 -13.958 -11.697 1.00 91.19 71 LEU A C 1
ATOM 560 O O . LEU A 1 71 ? -17.422 -14.843 -12.544 1.00 91.19 71 LEU A O 1
ATOM 564 N N . ILE A 1 72 ? -17.808 -12.693 -12.001 1.00 90.19 72 ILE A N 1
ATOM 565 C CA . ILE A 1 72 ? -18.067 -12.229 -13.372 1.00 90.19 72 ILE A CA 1
ATOM 566 C C . ILE A 1 72 ? -16.819 -12.382 -14.237 1.00 90.19 72 ILE A C 1
ATOM 568 O O . ILE A 1 72 ? -16.923 -12.876 -15.355 1.00 90.19 72 ILE A O 1
ATOM 572 N N . ASN A 1 73 ? -15.656 -11.969 -13.734 1.00 88.38 73 ASN A N 1
ATOM 573 C CA . ASN A 1 73 ? -14.385 -12.070 -14.447 1.00 88.38 73 ASN A CA 1
ATOM 574 C C . ASN A 1 73 ? -14.115 -13.526 -14.866 1.00 88.38 73 ASN A C 1
ATOM 576 O O . ASN A 1 73 ? -13.848 -13.788 -16.037 1.00 88.38 73 ASN A O 1
ATOM 580 N N . VAL A 1 74 ? -14.324 -14.474 -13.946 1.00 86.50 74 VAL A N 1
ATOM 581 C CA . VAL A 1 74 ? -14.170 -15.912 -14.209 1.00 86.50 74 VAL A CA 1
ATOM 582 C C . VAL A 1 74 ? -15.225 -16.446 -15.184 1.00 86.50 74 VAL A C 1
ATOM 584 O O . VAL A 1 74 ? -14.879 -17.195 -16.093 1.00 86.50 74 VAL A O 1
ATOM 587 N N . PHE A 1 75 ? -16.503 -16.082 -15.025 1.00 86.81 75 PHE A N 1
ATOM 588 C CA . PHE A 1 75 ? -17.586 -16.627 -15.858 1.00 86.81 75 PHE A CA 1
ATOM 589 C C . PHE A 1 75 ? -17.632 -16.046 -17.274 1.00 86.81 75 PHE A C 1
ATOM 591 O O . PHE A 1 75 ? -17.891 -16.775 -18.228 1.00 86.81 75 PHE A O 1
ATOM 598 N N . PHE A 1 76 ? -17.418 -14.738 -17.415 1.00 83.56 76 PHE A N 1
ATOM 599 C CA . PHE A 1 76 ? -17.500 -14.040 -18.700 1.00 83.56 76 PHE A CA 1
ATOM 600 C C . PHE A 1 76 ? -16.142 -13.921 -19.405 1.00 83.56 76 PHE A C 1
ATOM 602 O O . PHE A 1 76 ? -16.093 -13.445 -20.536 1.00 83.56 76 PHE A O 1
ATOM 609 N N . GLY A 1 77 ? -15.038 -14.320 -18.762 1.00 74.75 77 GLY A N 1
ATOM 610 C CA . GLY A 1 77 ? -13.687 -14.180 -19.319 1.00 74.75 77 GLY A CA 1
ATOM 611 C C . GLY A 1 77 ? -13.267 -12.722 -19.543 1.00 74.75 77 GLY A C 1
ATOM 612 O O . GLY A 1 77 ? -12.375 -12.443 -20.346 1.00 74.75 77 GLY A O 1
ATOM 613 N N . VAL A 1 78 ? -13.929 -11.773 -18.873 1.00 74.50 78 VAL A N 1
ATOM 614 C CA . VAL A 1 78 ? -13.642 -10.340 -18.991 1.00 74.50 78 VAL A CA 1
ATOM 615 C C . VAL A 1 78 ? -12.479 -10.017 -18.061 1.00 74.50 78 VAL A C 1
ATOM 617 O O . VAL A 1 78 ? -12.651 -10.005 -16.845 1.00 74.50 78 VAL A O 1
ATOM 620 N N . ASN A 1 79 ? -11.306 -9.720 -18.624 1.00 65.69 79 ASN A N 1
ATOM 621 C CA . ASN A 1 79 ? -10.125 -9.302 -17.865 1.00 65.69 79 ASN A CA 1
ATOM 622 C C . ASN A 1 79 ? -10.292 -7.854 -17.379 1.00 65.69 79 ASN A C 1
ATOM 624 O O . ASN A 1 79 ? -9.878 -6.902 -18.035 1.00 65.69 79 ASN A O 1
ATOM 628 N N . ILE A 1 80 ? -10.956 -7.695 -16.233 1.00 66.50 80 ILE A N 1
ATOM 629 C CA . ILE A 1 80 ? -11.061 -6.414 -15.505 1.00 66.50 80 ILE A CA 1
ATOM 630 C C . ILE A 1 80 ? -9.749 -6.070 -14.762 1.00 66.50 80 ILE A C 1
ATOM 632 O O . ILE A 1 80 ? -9.596 -4.949 -14.285 1.00 66.50 80 ILE A O 1
ATOM 636 N N . PHE A 1 81 ? -8.789 -6.999 -14.717 1.00 57.84 81 PHE A N 1
ATOM 637 C CA . PHE A 1 81 ? -7.411 -6.815 -14.254 1.00 57.84 81 PHE A CA 1
ATOM 638 C C . PHE A 1 81 ? -6.462 -7.676 -15.082 1.00 57.84 81 PHE A C 1
ATOM 640 O O . PHE A 1 81 ? -6.910 -8.769 -15.499 1.00 57.84 81 PHE A O 1
#

Sequence (81 aa):
MELGDKTQLVSIILSARYSSPLMVYIGVISASIILTGCAVFIGRNMFRLIPKRYLRYITSLLFMLFGLVFLINVFFGVNIF

Radius of gyration: 18.32 Å; chains: 1; bounding box: 44×26×34 Å